Protein AF-A0A4Y2TSF0-F1 (afdb_monomer_lite)

Sequence (89 aa):
MTENGSLFLSCTCESLEYEEHYITQQVDHFGFSTDKTYEQRYLANYKYYNPENGSIFFYTGNEGGIEVFVNNTADVPRSLDNSDNRIEN

InterPro domains:
  IPR008758 Peptidase S28 [PF05577] (25-68)
  IPR029058 Alpha/Beta hydrolase fold [G3DSA:3.40.50.1820] (15-82)

Foldseek 3Di:
DDDDDDPPPPPPPPQQDKDKDWDWDAPDPPDPPDRDIDTDIDIDDCPPADPPDGDDDDDDDDPDDPSVCSSPVPPPDPPPPPPCPPDDD

pLDDT: mean 72.15, std 22.22, range [34.56, 98.31]

Organism: Araneus ventricosus (NCBI:txid182803)

Radius of gyration: 21.7 Å; chains: 1; bounding box: 76×20×52 Å

Structure (mmCIF, N/CA/C/O backbone):
data_AF-A0A4Y2TSF0-F1
#
_entry.id   AF-A0A4Y2TSF0-F1
#
loop_
_atom_site.group_PDB
_atom_site.id
_atom_site.type_symbol
_atom_site.label_atom_id
_atom_site.label_alt_id
_atom_site.label_comp_id
_atom_site.label_asym_id
_atom_site.label_entity_id
_atom_site.label_seq_id
_atom_site.pdbx_PDB_ins_code
_atom_site.Cartn_x
_atom_site.Cartn_y
_atom_site.Cartn_z
_atom_site.occupancy
_atom_site.B_iso_or_equiv
_atom_site.auth_seq_id
_atom_site.auth_comp_id
_atom_site.auth_asym_id
_atom_site.auth_atom_id
_atom_site.pdbx_PDB_model_num
ATOM 1 N N . MET A 1 1 ? 58.224 8.071 -11.265 1.00 38.84 1 MET A N 1
ATOM 2 C CA . MET A 1 1 ? 57.014 8.654 -10.659 1.00 38.84 1 MET A CA 1
ATOM 3 C C . MET A 1 1 ? 56.008 8.808 -11.780 1.00 38.84 1 MET A C 1
ATOM 5 O O . MET A 1 1 ? 56.140 9.731 -12.567 1.00 38.84 1 MET A O 1
ATOM 9 N N . THR A 1 2 ? 55.097 7.858 -11.921 1.00 34.56 2 THR A N 1
ATOM 10 C CA . THR A 1 2 ? 53.937 7.971 -12.809 1.00 34.56 2 THR A CA 1
ATOM 11 C C . THR A 1 2 ? 52.793 7.291 -12.074 1.00 34.56 2 THR A C 1
ATOM 13 O O . THR A 1 2 ? 52.878 6.110 -11.738 1.00 34.56 2 THR A O 1
ATOM 16 N N . GLU A 1 3 ? 51.805 8.097 -11.696 1.00 41.88 3 GLU A N 1
ATOM 17 C CA . GLU A 1 3 ? 50.604 7.690 -10.975 1.00 41.88 3 GLU A CA 1
ATOM 18 C C . GLU A 1 3 ? 49.746 6.793 -11.869 1.00 41.88 3 GLU A C 1
ATOM 20 O O . GLU A 1 3 ? 49.331 7.187 -12.958 1.00 41.88 3 GLU A O 1
ATOM 25 N N . ASN A 1 4 ? 49.470 5.579 -11.397 1.00 43.97 4 ASN A N 1
ATOM 26 C CA . ASN A 1 4 ? 48.434 4.732 -11.966 1.00 43.97 4 ASN A CA 1
ATOM 27 C C . ASN A 1 4 ? 47.086 5.268 -11.474 1.00 43.97 4 ASN A C 1
ATOM 29 O O . ASN A 1 4 ? 46.701 5.032 -10.328 1.00 43.97 4 ASN A O 1
ATOM 33 N N . GLY A 1 5 ? 46.399 6.026 -12.329 1.00 41.59 5 GLY A N 1
ATOM 34 C CA . GLY A 1 5 ? 45.043 6.502 -12.079 1.00 41.59 5 GLY A CA 1
ATOM 35 C C . GLY A 1 5 ? 44.092 5.321 -11.903 1.00 41.59 5 GLY A C 1
ATOM 36 O O . GLY A 1 5 ? 43.771 4.620 -12.859 1.00 41.59 5 GLY A O 1
ATOM 37 N N . SER A 1 6 ? 43.666 5.095 -10.662 1.00 51.53 6 SER A N 1
ATOM 38 C CA . SER A 1 6 ? 42.603 4.157 -10.317 1.00 51.53 6 SER A CA 1
ATOM 39 C C . SER A 1 6 ? 41.297 4.628 -10.960 1.00 51.53 6 SER A C 1
ATOM 41 O O . SER A 1 6 ? 40.736 5.643 -10.544 1.00 51.53 6 SER A O 1
ATOM 43 N N . LEU A 1 7 ? 40.802 3.903 -11.968 1.00 45.75 7 LEU A N 1
ATOM 44 C CA . LEU A 1 7 ? 39.409 4.021 -12.389 1.00 45.75 7 LEU A CA 1
ATOM 45 C C . LEU A 1 7 ? 38.551 3.375 -11.296 1.00 45.75 7 LEU A C 1
ATOM 47 O O . LEU A 1 7 ? 38.319 2.168 -11.289 1.00 45.75 7 LEU A O 1
ATOM 51 N N . PHE A 1 8 ? 38.094 4.184 -10.344 1.00 44.53 8 PHE A N 1
ATOM 52 C CA . PHE A 1 8 ? 36.997 3.782 -9.479 1.00 44.53 8 PHE A CA 1
ATOM 53 C C . PHE A 1 8 ? 35.735 3.718 -10.340 1.00 44.53 8 PHE A C 1
ATOM 55 O O . PHE A 1 8 ? 35.121 4.741 -10.638 1.00 44.53 8 PHE A O 1
ATOM 62 N N . LEU A 1 9 ? 35.356 2.508 -10.759 1.00 42.88 9 LEU A N 1
ATOM 63 C CA . LEU A 1 9 ? 34.003 2.243 -11.230 1.00 42.88 9 LEU A CA 1
ATOM 64 C C . LEU A 1 9 ? 33.088 2.393 -10.008 1.00 42.88 9 LEU A C 1
ATOM 66 O O . LEU A 1 9 ? 32.879 1.460 -9.234 1.00 42.88 9 LEU A O 1
ATOM 70 N N . SER A 1 10 ? 32.610 3.614 -9.782 1.00 46.34 10 SER A N 1
ATOM 71 C CA . SER A 1 10 ? 31.501 3.863 -8.875 1.00 46.34 10 SER A CA 1
ATOM 72 C C . SER A 1 10 ? 30.292 3.148 -9.467 1.00 46.34 10 SER A C 1
ATOM 74 O O . SER A 1 10 ? 29.641 3.673 -10.367 1.00 46.34 10 SER A O 1
ATOM 76 N N . CYS A 1 11 ? 30.014 1.934 -8.993 1.00 38.69 11 CYS A N 1
ATOM 77 C CA . CYS A 1 11 ? 28.724 1.302 -9.204 1.00 38.69 11 CYS A CA 1
ATOM 78 C C . CYS A 1 11 ? 27.708 2.135 -8.424 1.00 38.69 11 CYS A C 1
ATOM 80 O O . CYS A 1 11 ? 27.463 1.904 -7.241 1.00 38.69 11 CYS A O 1
ATOM 82 N N . THR A 1 12 ? 27.169 3.172 -9.057 1.00 45.19 12 THR A N 1
ATOM 83 C CA . THR A 1 12 ? 25.927 3.759 -8.582 1.00 45.19 12 THR A CA 1
ATOM 84 C C . THR A 1 12 ? 24.870 2.699 -8.835 1.00 45.19 12 THR A C 1
ATOM 86 O O . THR A 1 12 ? 24.428 2.510 -9.969 1.00 45.19 12 THR A O 1
ATOM 89 N N . CYS A 1 13 ? 24.518 1.958 -7.786 1.00 45.09 13 CYS A N 1
ATOM 90 C CA . CYS A 1 13 ? 23.227 1.300 -7.737 1.00 45.09 13 CYS A CA 1
ATOM 91 C C . CYS A 1 13 ? 22.216 2.443 -7.846 1.00 45.09 13 CYS A C 1
ATOM 93 O O . CYS A 1 13 ? 22.069 3.221 -6.904 1.00 45.09 13 CYS A O 1
ATOM 95 N N . GLU A 1 14 ? 21.662 2.657 -9.040 1.00 53.44 14 GLU A N 1
ATOM 96 C CA . GLU A 1 14 ? 20.568 3.601 -9.228 1.00 53.44 14 GLU A CA 1
ATOM 97 C C . GLU A 1 14 ? 19.461 3.124 -8.293 1.00 53.44 14 GLU A C 1
ATOM 99 O O . GLU A 1 14 ? 18.865 2.069 -8.515 1.00 53.44 14 GLU A O 1
ATOM 104 N N . SER A 1 15 ? 19.260 3.843 -7.189 1.00 58.97 15 SER A N 1
ATOM 105 C CA . SER A 1 15 ? 18.145 3.576 -6.296 1.00 58.97 15 SER A CA 1
ATOM 106 C C . SER A 1 15 ? 16.887 3.663 -7.140 1.00 58.97 15 SER A C 1
ATOM 108 O O . SER A 1 15 ? 16.673 4.688 -7.792 1.00 58.97 15 SER A O 1
ATOM 110 N N . LEU A 1 16 ? 16.083 2.601 -7.159 1.00 64.00 16 LEU A N 1
ATOM 111 C CA . LEU A 1 16 ? 14.810 2.641 -7.858 1.00 64.00 16 LEU A CA 1
ATOM 112 C C . LEU A 1 16 ? 14.024 3.835 -7.309 1.00 64.00 16 LEU A C 1
ATOM 114 O O . LEU A 1 16 ? 13.760 3.899 -6.110 1.00 64.00 16 LEU A O 1
ATOM 118 N N . GLU A 1 17 ? 13.694 4.799 -8.160 1.00 78.88 17 GLU A N 1
ATOM 119 C CA . GLU A 1 17 ? 12.857 5.920 -7.745 1.00 78.88 17 GLU A CA 1
ATOM 120 C C . GLU A 1 17 ? 11.433 5.397 -7.561 1.00 78.88 17 GLU A C 1
ATOM 122 O O . GLU A 1 17 ? 10.882 4.767 -8.460 1.00 78.88 17 GLU A O 1
ATOM 127 N N . TYR A 1 18 ? 10.827 5.613 -6.402 1.00 86.31 18 TYR A N 1
ATOM 128 C CA . TYR A 1 18 ? 9.439 5.244 -6.149 1.00 86.31 18 TYR A CA 1
ATOM 129 C C . TYR A 1 18 ? 8.758 6.317 -5.312 1.00 86.31 18 TYR A C 1
ATOM 131 O O . TYR A 1 18 ? 9.396 7.044 -4.550 1.00 86.31 18 TYR A O 1
ATOM 139 N N . GLU A 1 19 ? 7.442 6.379 -5.442 1.00 89.69 19 GLU A N 1
ATOM 140 C CA . GLU A 1 19 ? 6.580 7.200 -4.612 1.00 89.69 19 GLU A CA 1
ATOM 141 C C . GLU A 1 19 ? 6.008 6.345 -3.480 1.00 89.69 19 GLU A C 1
ATOM 143 O O . GLU A 1 19 ? 5.566 5.212 -3.691 1.00 89.69 19 GLU A O 1
ATOM 148 N N . GLU A 1 20 ? 6.046 6.883 -2.263 1.00 92.00 20 GLU A N 1
ATOM 149 C CA . GLU A 1 20 ? 5.405 6.277 -1.103 1.00 92.00 20 GLU A CA 1
ATOM 150 C C . GLU A 1 20 ? 3.971 6.794 -0.978 1.00 92.00 20 GLU A C 1
ATOM 152 O O . GLU A 1 20 ? 3.714 8.000 -0.994 1.00 92.00 20 GLU A O 1
ATOM 157 N N . HIS A 1 21 ? 3.036 5.867 -0.818 1.00 95.19 21 HIS A N 1
ATOM 158 C CA . HIS A 1 21 ? 1.622 6.156 -0.674 1.00 95.19 21 HIS A CA 1
ATOM 159 C C . HIS A 1 21 ? 1.008 5.324 0.454 1.00 95.19 21 HIS A C 1
ATOM 161 O O . HIS A 1 21 ? 1.587 4.350 0.942 1.00 95.19 21 HIS A O 1
ATOM 167 N N . TYR A 1 22 ? -0.206 5.705 0.842 1.00 96.75 22 TYR A N 1
ATOM 168 C CA . TYR A 1 22 ? -0.981 5.039 1.878 1.00 96.75 22 TYR A CA 1
ATOM 169 C C . TYR A 1 22 ? -2.399 4.789 1.375 1.00 96.75 22 TYR A C 1
ATOM 171 O O . TYR A 1 22 ? -2.974 5.619 0.666 1.00 96.75 22 TYR A O 1
ATOM 179 N N . ILE A 1 23 ? -2.937 3.618 1.703 1.00 97.38 23 ILE A N 1
ATOM 180 C CA . ILE A 1 23 ? -4.334 3.270 1.468 1.00 97.38 23 ILE A CA 1
ATOM 181 C C . ILE A 1 23 ? -4.980 2.877 2.791 1.00 97.38 23 ILE A C 1
ATOM 183 O O . ILE A 1 23 ? -4.494 1.996 3.502 1.00 97.38 23 ILE A O 1
ATOM 187 N N . THR A 1 24 ? -6.101 3.516 3.110 1.00 98.31 24 THR A N 1
ATOM 188 C CA . THR A 1 24 ? -6.896 3.169 4.285 1.00 98.31 24 THR A CA 1
ATOM 189 C C . THR A 1 24 ? -7.493 1.770 4.117 1.00 98.31 24 THR A C 1
ATOM 191 O O . THR A 1 24 ? -8.204 1.496 3.147 1.00 98.31 24 THR A O 1
ATOM 194 N N . GLN A 1 25 ? -7.224 0.883 5.072 1.00 97.81 25 GLN A N 1
ATOM 195 C CA . GLN A 1 25 ? -7.729 -0.491 5.118 1.00 97.81 25 GLN A CA 1
ATOM 196 C C . GLN A 1 25 ? -8.468 -0.752 6.426 1.00 97.81 25 GLN A C 1
ATOM 198 O O . GLN A 1 25 ? -8.213 -0.097 7.439 1.00 97.81 25 GLN A O 1
ATOM 203 N N . GLN A 1 26 ? -9.389 -1.715 6.411 1.00 97.56 26 GLN A N 1
ATOM 204 C CA . GLN A 1 26 ? -10.083 -2.144 7.623 1.00 97.56 26 GLN A CA 1
ATOM 205 C C . GLN A 1 26 ? -9.137 -2.962 8.503 1.00 97.56 26 GLN A C 1
ATOM 207 O O . GLN A 1 26 ? -8.330 -3.746 8.014 1.00 97.56 26 GLN A O 1
ATOM 212 N N . VAL A 1 27 ? -9.234 -2.796 9.820 1.00 96.31 27 VAL A N 1
ATOM 213 C CA . VAL A 1 27 ? -8.443 -3.610 10.758 1.00 96.31 27 VAL A CA 1
ATOM 214 C C . VAL A 1 27 ? -8.927 -5.062 10.774 1.00 96.31 27 VAL A C 1
ATOM 216 O O . VAL A 1 27 ? -8.122 -5.976 10.925 1.00 96.31 27 VAL A O 1
ATOM 219 N N . ASP A 1 28 ? -10.232 -5.278 10.608 1.00 95.88 28 ASP A N 1
ATOM 220 C CA . ASP A 1 28 ? -10.852 -6.599 10.563 1.00 95.88 28 ASP A CA 1
ATOM 221 C C . ASP A 1 28 ? -11.736 -6.695 9.317 1.00 95.88 28 ASP A C 1
ATOM 223 O O . ASP A 1 28 ? -12.677 -5.927 9.155 1.00 95.88 28 ASP A O 1
ATOM 227 N N . HIS A 1 29 ? -11.404 -7.619 8.417 1.00 95.69 29 HIS A N 1
ATOM 228 C CA . HIS A 1 29 ? -12.149 -7.846 7.176 1.00 95.69 29 HIS A CA 1
ATOM 229 C C . HIS A 1 29 ? -13.185 -8.975 7.297 1.00 95.69 29 HIS A C 1
ATOM 231 O O . HIS A 1 29 ? -13.966 -9.189 6.369 1.00 95.69 29 HIS A O 1
ATOM 237 N N . PHE A 1 30 ? -13.170 -9.729 8.400 1.00 96.12 30 PHE A N 1
ATOM 238 C CA . PHE A 1 30 ? -14.010 -10.915 8.596 1.00 96.12 30 PHE A CA 1
ATOM 239 C C . PHE A 1 30 ? -15.079 -10.697 9.672 1.00 96.12 30 PHE A C 1
ATOM 241 O O . PHE A 1 30 ? -16.138 -11.326 9.627 1.00 96.12 30 PHE A O 1
ATOM 248 N N . GLY A 1 31 ? -14.808 -9.819 10.638 1.00 91.12 31 GLY A N 1
ATOM 249 C CA . GLY A 1 31 ? -15.759 -9.348 11.636 1.00 91.12 31 GLY A CA 1
ATOM 250 C C . GLY A 1 31 ? -16.489 -8.074 11.205 1.00 91.12 31 GLY A C 1
ATOM 251 O O . GLY A 1 31 ? -15.964 -7.250 10.470 1.00 91.12 31 GLY A O 1
ATOM 252 N N . PHE A 1 32 ? -17.712 -7.894 11.710 1.00 91.94 32 PHE A N 1
ATOM 253 C CA . PHE A 1 32 ? -18.552 -6.708 11.460 1.00 91.94 32 PHE A CA 1
ATOM 254 C C . PHE A 1 32 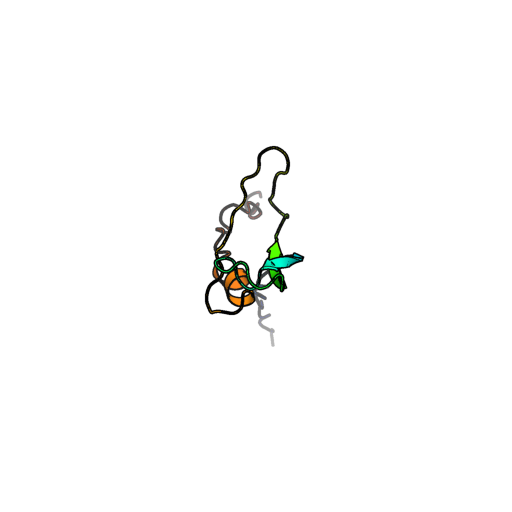? -18.730 -5.836 12.715 1.00 91.94 32 PHE A C 1
ATOM 256 O O . PHE A 1 32 ? -19.652 -5.032 12.804 1.00 91.94 32 PHE A O 1
ATOM 263 N N . SER A 1 33 ? -17.914 -6.060 13.746 1.00 93.06 33 SER A N 1
ATOM 264 C CA . SER A 1 33 ? -18.074 -5.441 15.069 1.00 93.06 33 SER A CA 1
ATOM 265 C C . SER A 1 33 ? -17.280 -4.146 15.249 1.00 93.06 33 SER A C 1
ATOM 267 O O . SER A 1 33 ? -17.449 -3.466 16.262 1.00 93.06 33 SER A O 1
ATOM 269 N N . THR A 1 34 ? -16.390 -3.817 14.313 1.00 92.44 34 THR A N 1
ATOM 270 C CA . THR A 1 34 ? -15.463 -2.691 14.416 1.00 92.44 34 THR A CA 1
ATOM 271 C C . THR A 1 34 ? -15.255 -2.037 13.057 1.00 92.44 34 THR A C 1
ATOM 273 O O . THR A 1 34 ? -14.852 -2.700 12.114 1.00 92.44 34 THR A O 1
ATOM 276 N N . ASP A 1 35 ? -15.412 -0.715 12.999 1.00 94.62 35 ASP A N 1
ATOM 277 C CA . ASP A 1 35 ? -15.143 0.093 11.796 1.00 94.62 35 ASP A CA 1
ATOM 278 C C . ASP A 1 35 ? -13.742 0.732 11.830 1.00 94.62 35 ASP A C 1
ATOM 280 O O . ASP A 1 35 ? -13.468 1.741 11.180 1.00 94.62 35 ASP A O 1
ATOM 284 N N . LYS A 1 36 ? -12.843 0.198 12.665 1.00 97.56 36 LYS A N 1
ATOM 285 C CA . LYS A 1 36 ? -11.474 0.711 12.792 1.00 97.56 36 LYS A CA 1
ATOM 286 C C . LYS A 1 36 ? -10.692 0.498 11.503 1.00 97.56 36 LYS A C 1
ATOM 288 O O . LYS A 1 36 ? -10.757 -0.569 10.892 1.00 97.56 36 LYS A O 1
ATOM 293 N N . THR A 1 37 ? -9.866 1.482 11.175 1.00 98.19 37 THR A N 1
ATOM 294 C CA . THR A 1 37 ? -8.998 1.467 10.002 1.00 98.19 37 THR A CA 1
ATOM 295 C C . THR A 1 37 ? -7.535 1.692 10.368 1.00 98.19 37 THR A C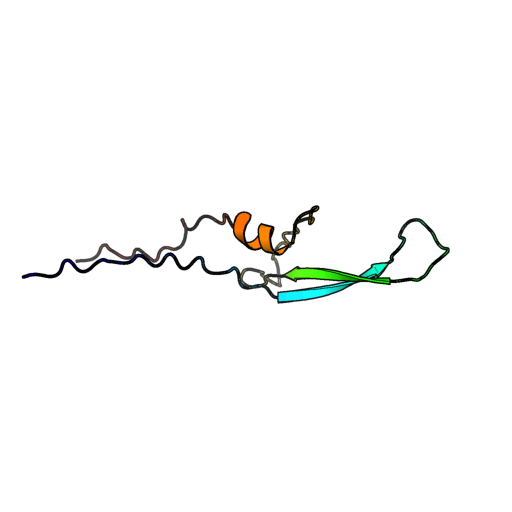 1
ATOM 297 O O . THR A 1 37 ? -7.207 2.111 11.482 1.00 98.19 37 THR A O 1
ATOM 300 N N . TYR A 1 38 ? -6.654 1.392 9.420 1.00 97.75 38 TYR A N 1
ATOM 301 C CA . TYR A 1 38 ? -5.240 1.742 9.467 1.00 97.75 38 TYR A CA 1
ATOM 302 C C . TYR A 1 38 ? -4.748 2.144 8.073 1.00 97.75 38 TYR A C 1
ATOM 304 O O . TYR A 1 38 ? -5.351 1.784 7.062 1.00 97.75 38 TYR A O 1
ATOM 312 N N . GLU A 1 39 ? -3.644 2.884 8.027 1.00 98.00 39 GLU A N 1
ATOM 313 C CA . GLU A 1 39 ? -3.010 3.308 6.779 1.00 98.00 39 GLU A CA 1
ATOM 314 C C . GLU A 1 39 ? -1.994 2.254 6.328 1.00 98.00 39 GLU A C 1
ATOM 316 O O . GLU A 1 39 ? -0.896 2.147 6.879 1.00 98.00 39 GLU A O 1
ATOM 321 N N . GLN A 1 40 ? -2.358 1.450 5.327 1.00 96.31 40 GLN A N 1
ATOM 322 C CA . GLN A 1 40 ? -1.449 0.481 4.726 1.00 96.31 40 GLN A CA 1
ATOM 323 C C . GLN A 1 40 ? -0.521 1.199 3.740 1.00 96.31 40 GLN A C 1
ATOM 325 O O . GLN A 1 40 ? -0.961 1.722 2.716 1.00 96.31 40 GLN A O 1
ATOM 330 N N . ARG A 1 41 ? 0.779 1.201 4.041 1.00 94.31 41 ARG A N 1
ATOM 331 C CA . ARG A 1 41 ? 1.818 1.758 3.167 1.00 94.31 41 ARG A CA 1
ATOM 332 C C . ARG A 1 41 ? 2.017 0.892 1.921 1.00 94.31 41 ARG A C 1
ATOM 334 O O . ARG A 1 41 ? 2.090 -0.333 2.029 1.00 94.31 41 ARG A O 1
ATOM 341 N N . TYR A 1 42 ? 2.182 1.522 0.762 1.00 91.88 42 TYR A N 1
ATOM 342 C CA . TYR A 1 42 ? 2.617 0.877 -0.478 1.00 91.88 42 TYR A CA 1
ATOM 343 C C . TYR A 1 42 ? 3.545 1.798 -1.275 1.00 91.88 42 TYR A C 1
ATOM 345 O O . TYR A 1 42 ? 3.537 3.014 -1.093 1.00 91.88 42 TYR A O 1
ATOM 353 N N . LEU A 1 43 ? 4.359 1.204 -2.148 1.00 91.25 43 LEU A N 1
ATOM 354 C CA . LEU A 1 43 ? 5.277 1.928 -3.022 1.00 91.25 43 LEU A CA 1
ATOM 355 C C . LEU A 1 43 ? 4.828 1.770 -4.474 1.00 91.25 43 LEU A C 1
ATOM 357 O O . LEU A 1 43 ? 4.446 0.670 -4.881 1.00 91.25 43 LEU A O 1
ATOM 361 N N . ALA A 1 44 ? 4.890 2.847 -5.250 1.00 90.38 44 ALA A N 1
ATOM 362 C CA . ALA A 1 44 ? 4.553 2.840 -6.668 1.00 90.38 44 ALA A CA 1
ATOM 363 C C . ALA A 1 44 ? 5.689 3.430 -7.508 1.00 90.38 44 ALA A C 1
ATOM 365 O O . ALA A 1 44 ? 6.319 4.415 -7.132 1.00 90.38 44 ALA A O 1
ATOM 366 N N . ASN A 1 45 ? 5.938 2.834 -8.673 1.00 88.81 45 ASN A N 1
ATOM 367 C CA . ASN A 1 45 ? 6.806 3.400 -9.697 1.00 88.81 45 ASN A CA 1
ATOM 368 C C . ASN A 1 45 ? 6.011 3.517 -10.997 1.00 88.81 45 ASN A C 1
ATOM 370 O O . ASN A 1 45 ? 5.492 2.525 -11.507 1.00 88.81 45 ASN A O 1
ATOM 374 N N . TYR A 1 46 ? 5.959 4.730 -11.541 1.00 88.69 46 TYR A N 1
ATOM 375 C CA . TYR A 1 46 ? 5.243 5.022 -12.782 1.00 88.69 46 TYR A CA 1
ATOM 376 C C . TYR A 1 46 ? 6.178 5.231 -13.981 1.00 88.69 46 TYR A C 1
ATOM 378 O O . TYR A 1 46 ? 5.695 5.460 -15.086 1.00 88.69 46 TYR A O 1
ATOM 386 N N . LYS A 1 47 ? 7.506 5.121 -13.800 1.00 88.50 47 LYS A N 1
ATOM 387 C CA . LYS A 1 47 ? 8.527 5.474 -14.809 1.00 88.50 47 LYS A CA 1
ATOM 388 C C . LYS A 1 47 ? 8.302 4.788 -16.159 1.00 88.50 47 LYS A C 1
ATOM 390 O O . LYS A 1 47 ? 8.544 5.394 -17.197 1.00 88.50 47 LYS A O 1
ATOM 395 N N . TYR A 1 48 ? 7.837 3.540 -16.139 1.00 87.12 48 TYR A N 1
ATOM 396 C CA . TYR A 1 48 ? 7.593 2.734 -17.342 1.00 87.12 48 TYR A CA 1
ATOM 397 C C . TYR A 1 48 ? 6.116 2.377 -17.548 1.00 87.12 48 TYR A C 1
ATOM 399 O O . TYR A 1 48 ? 5.787 1.575 -18.423 1.00 87.12 48 TYR A O 1
ATOM 407 N N . TYR A 1 49 ? 5.217 2.939 -16.741 1.00 90.25 49 TYR A N 1
ATOM 408 C CA . TYR A 1 49 ? 3.793 2.652 -16.841 1.00 90.25 49 TYR A CA 1
ATOM 409 C C . TYR A 1 49 ? 3.170 3.411 -18.021 1.00 90.25 49 TYR A C 1
ATOM 411 O O . TYR A 1 49 ? 3.334 4.623 -18.151 1.00 90.25 49 TYR A O 1
ATOM 419 N N . ASN A 1 50 ? 2.426 2.701 -18.875 1.00 92.81 50 ASN A N 1
ATOM 420 C CA . ASN A 1 50 ? 1.607 3.312 -19.920 1.00 92.81 50 ASN A CA 1
ATOM 421 C C . ASN A 1 50 ? 0.152 3.438 -19.421 1.00 92.81 50 ASN A C 1
ATOM 423 O O . ASN A 1 50 ? -0.479 2.408 -19.184 1.00 92.81 50 ASN A O 1
ATOM 427 N N . PRO A 1 51 ? -0.411 4.652 -19.301 1.00 92.38 51 PRO A N 1
ATOM 428 C CA . PRO A 1 51 ? -1.764 4.844 -18.779 1.00 92.38 51 PRO A CA 1
ATOM 429 C C . PRO A 1 51 ? -2.888 4.357 -19.707 1.00 92.38 51 PRO A C 1
ATOM 431 O O . PRO A 1 51 ? -3.998 4.144 -19.228 1.00 92.38 51 PRO A O 1
ATOM 434 N N . GLU A 1 52 ? -2.636 4.177 -21.007 1.00 94.12 52 GLU A N 1
ATOM 435 C CA . GLU A 1 52 ? -3.657 3.756 -21.978 1.00 94.12 52 GLU A CA 1
ATOM 436 C C . GLU A 1 52 ? -3.737 2.231 -22.141 1.00 94.12 52 GLU A C 1
ATOM 438 O O . GLU A 1 52 ? -4.813 1.702 -22.413 1.00 94.12 52 GLU A O 1
ATOM 443 N N . ASN A 1 53 ? -2.614 1.513 -22.001 1.00 93.25 53 ASN A N 1
ATOM 444 C CA . ASN A 1 53 ? -2.559 0.062 -22.246 1.00 93.25 53 ASN A CA 1
ATOM 445 C C . ASN A 1 53 ? -1.451 -0.676 -21.459 1.00 93.25 53 ASN A C 1
ATOM 447 O O . ASN A 1 53 ? -0.954 -1.719 -21.886 1.00 93.25 53 ASN A O 1
ATOM 451 N N . GLY A 1 54 ? -0.991 -0.108 -20.343 1.00 89.19 54 GLY A N 1
ATOM 452 C CA . GLY A 1 54 ? 0.014 -0.715 -19.469 1.00 89.19 54 GLY A CA 1
ATOM 453 C C . GLY A 1 54 ? -0.584 -1.749 -18.514 1.00 89.19 54 GLY A C 1
ATOM 454 O O . GLY A 1 54 ? -1.744 -1.664 -18.122 1.00 89.19 54 GLY A O 1
ATOM 455 N N . SER A 1 55 ? 0.222 -2.732 -18.111 1.00 92.25 55 SER A N 1
ATOM 456 C CA . SER A 1 55 ? -0.146 -3.691 -17.059 1.00 92.25 55 SER A CA 1
ATOM 457 C C . SER A 1 55 ? 0.348 -3.221 -15.691 1.00 92.25 55 SER A C 1
ATOM 459 O O . SER A 1 55 ? 1.388 -2.571 -15.595 1.00 92.25 55 SER A O 1
ATOM 461 N N . ILE A 1 56 ? -0.371 -3.591 -14.631 1.00 92.44 56 ILE A N 1
ATOM 462 C CA . ILE A 1 56 ? 0.055 -3.355 -13.248 1.00 92.44 56 ILE A CA 1
ATOM 463 C C . ILE A 1 56 ? 0.813 -4.586 -12.761 1.00 92.44 56 ILE A C 1
ATOM 465 O O . ILE A 1 56 ? 0.269 -5.691 -12.752 1.00 92.44 56 ILE A O 1
ATOM 469 N N . PHE A 1 57 ? 2.059 -4.396 -12.337 1.00 89.50 57 PHE A N 1
ATOM 470 C CA . PHE A 1 57 ? 2.830 -5.437 -11.663 1.00 89.50 57 PHE A CA 1
ATOM 471 C C . PHE A 1 57 ? 2.708 -5.230 -10.159 1.00 89.50 57 PHE A C 1
ATOM 473 O O . PHE A 1 57 ? 3.124 -4.204 -9.627 1.00 89.50 57 PHE A O 1
ATOM 480 N N . PHE A 1 58 ? 2.093 -6.199 -9.485 1.00 90.56 58 PHE A N 1
ATOM 481 C CA . PHE A 1 58 ? 1.748 -6.096 -8.074 1.00 90.56 58 PHE A CA 1
ATOM 482 C C . PHE A 1 58 ? 2.513 -7.137 -7.263 1.00 90.56 58 PHE A C 1
ATOM 484 O O . PHE A 1 58 ? 2.269 -8.337 -7.387 1.00 90.56 58 PHE A O 1
ATOM 491 N N . TYR A 1 59 ? 3.439 -6.671 -6.429 1.00 89.12 59 TYR A N 1
ATOM 492 C CA . TYR A 1 59 ? 4.145 -7.521 -5.480 1.00 89.12 59 TYR A CA 1
ATOM 493 C C . TYR A 1 59 ? 3.377 -7.581 -4.160 1.00 89.12 59 TYR A C 1
ATOM 495 O O . TYR A 1 59 ? 3.148 -6.561 -3.509 1.00 89.12 59 TYR A O 1
ATOM 503 N N . THR A 1 60 ? 2.997 -8.786 -3.745 1.00 89.31 60 THR A N 1
ATOM 504 C CA . THR A 1 60 ? 2.376 -9.022 -2.441 1.00 89.31 60 THR A CA 1
ATOM 505 C C . THR A 1 60 ? 3.465 -9.034 -1.373 1.00 89.31 60 THR A C 1
ATOM 507 O O . THR A 1 60 ? 4.192 -10.021 -1.255 1.00 89.31 60 THR A O 1
ATOM 510 N N . GLY A 1 61 ? 3.592 -7.932 -0.629 1.00 84.94 61 GLY A N 1
ATOM 511 C CA . GLY A 1 61 ? 4.553 -7.800 0.469 1.00 84.94 61 GLY A CA 1
ATOM 512 C C . GLY A 1 61 ? 4.543 -9.002 1.421 1.00 84.94 61 GLY A C 1
ATOM 513 O O . GLY A 1 61 ? 3.515 -9.651 1.609 1.00 84.94 61 GLY A O 1
ATOM 514 N N . ASN A 1 62 ? 5.700 -9.293 2.010 1.00 83.31 62 ASN A N 1
ATOM 515 C CA . ASN A 1 62 ? 5.889 -10.373 2.976 1.00 83.31 62 ASN A CA 1
ATOM 516 C C . ASN A 1 62 ? 6.328 -9.791 4.336 1.00 83.31 62 ASN A C 1
ATOM 518 O O . ASN A 1 62 ? 6.135 -8.607 4.604 1.00 83.31 62 ASN A O 1
ATOM 522 N N . GLU A 1 63 ? 6.910 -10.611 5.206 1.00 85.50 63 GLU A N 1
ATOM 523 C CA . GLU A 1 63 ? 7.275 -10.256 6.582 1.00 85.50 63 GLU A CA 1
ATOM 524 C C . GLU A 1 63 ? 8.507 -9.333 6.695 1.00 85.50 63 GLU A C 1
ATOM 526 O O . GLU A 1 63 ? 8.877 -8.923 7.797 1.00 85.50 63 GLU A O 1
ATOM 531 N N . GLY A 1 64 ? 9.171 -9.026 5.576 1.00 72.75 64 GLY A N 1
ATOM 532 C CA . GLY A 1 64 ? 10.319 -8.124 5.515 1.00 72.75 64 GLY A CA 1
ATOM 533 C C . GLY A 1 64 ? 9.936 -6.669 5.229 1.00 72.75 64 GLY A C 1
ATOM 534 O O . GLY A 1 64 ? 8.882 -6.377 4.669 1.00 72.75 64 GLY A O 1
ATOM 535 N N . GLY A 1 65 ? 10.831 -5.736 5.571 1.00 70.62 65 GLY A N 1
ATOM 536 C CA . GLY A 1 65 ? 10.682 -4.330 5.184 1.00 70.62 65 GLY A CA 1
ATOM 537 C C . GLY A 1 65 ? 10.577 -4.181 3.663 1.00 70.62 65 GLY A C 1
ATOM 538 O O . GLY A 1 65 ? 11.349 -4.790 2.919 1.00 70.62 65 GLY A O 1
ATOM 539 N N . ILE A 1 66 ? 9.622 -3.372 3.198 1.00 62.34 66 ILE A N 1
ATOM 540 C CA . ILE A 1 66 ? 9.321 -3.206 1.768 1.00 62.34 66 ILE A CA 1
ATOM 541 C C . ILE A 1 66 ? 10.527 -2.666 0.978 1.00 62.34 66 ILE A C 1
ATOM 543 O O . ILE A 1 66 ? 10.698 -2.995 -0.197 1.00 62.34 66 ILE A O 1
ATOM 547 N N . GLU A 1 67 ? 11.415 -1.919 1.643 1.00 61.00 67 GLU A N 1
ATOM 548 C CA . GLU A 1 67 ? 12.630 -1.343 1.058 1.00 61.00 67 GLU A CA 1
ATOM 549 C C . GLU A 1 67 ? 13.625 -2.420 0.588 1.00 61.00 67 GLU A C 1
ATOM 551 O O . GLU A 1 67 ? 14.382 -2.211 -0.362 1.00 61.00 67 GLU A O 1
ATOM 556 N N . VAL A 1 68 ? 13.607 -3.602 1.215 1.00 55.25 68 VAL A N 1
ATOM 557 C CA . VAL A 1 68 ?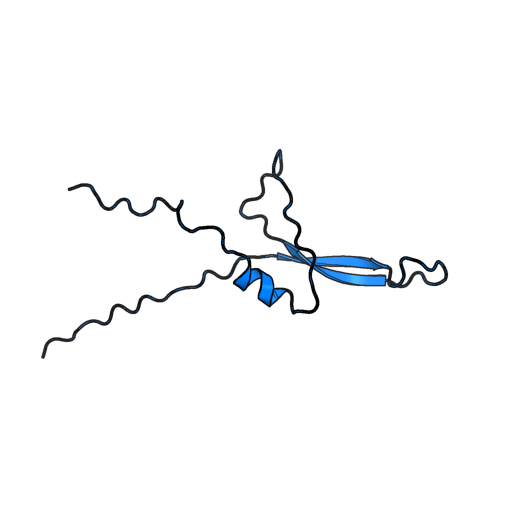 14.491 -4.722 0.858 1.00 55.25 68 VAL A CA 1
ATOM 558 C C . VAL A 1 68 ? 14.097 -5.327 -0.495 1.00 55.25 68 VAL A C 1
ATOM 560 O O . VAL A 1 68 ? 14.964 -5.825 -1.211 1.00 55.25 68 VAL A O 1
ATOM 563 N N . PHE A 1 69 ? 12.826 -5.251 -0.896 1.00 57.28 69 PHE A N 1
ATOM 564 C CA . PHE A 1 69 ? 12.349 -5.842 -2.154 1.00 57.28 69 PHE A CA 1
ATOM 565 C C . PHE A 1 69 ? 12.557 -4.930 -3.353 1.00 57.28 69 PHE A C 1
ATOM 567 O O . PHE A 1 69 ? 12.891 -5.418 -4.431 1.00 57.28 69 PHE A O 1
ATOM 574 N N . VAL A 1 70 ? 12.451 -3.616 -3.170 1.00 56.50 70 VAL A N 1
ATOM 575 C CA . VAL A 1 70 ? 12.749 -2.654 -4.239 1.00 56.50 70 VAL A CA 1
ATOM 576 C C . VAL A 1 70 ? 14.200 -2.795 -4.715 1.00 56.50 70 VAL A C 1
ATOM 578 O O . VAL A 1 70 ? 14.456 -2.789 -5.916 1.00 56.50 70 VAL A O 1
ATOM 581 N N . ASN A 1 71 ? 15.134 -3.014 -3.786 1.00 55.56 71 ASN A N 1
ATOM 582 C CA . ASN A 1 71 ? 16.558 -3.131 -4.102 1.00 55.56 71 ASN A CA 1
ATOM 583 C C . ASN A 1 71 ? 16.992 -4.526 -4.592 1.00 55.56 71 ASN A C 1
ATOM 585 O O . ASN A 1 71 ? 18.025 -4.624 -5.245 1.00 55.56 71 ASN A O 1
ATOM 589 N N . ASN A 1 72 ? 16.241 -5.596 -4.293 1.00 52.81 72 ASN A N 1
ATOM 590 C CA . ASN A 1 72 ? 16.637 -6.979 -4.624 1.00 52.81 72 ASN A CA 1
ATOM 591 C C . ASN A 1 72 ? 15.775 -7.664 -5.700 1.00 52.81 72 ASN A C 1
ATOM 593 O O . ASN A 1 72 ? 16.173 -8.707 -6.207 1.00 52.81 72 ASN A O 1
ATOM 597 N N . THR A 1 73 ? 14.602 -7.121 -6.048 1.00 48.34 73 THR A N 1
ATOM 598 C CA . THR A 1 73 ? 13.687 -7.728 -7.046 1.00 48.34 73 THR A CA 1
ATOM 599 C C . THR A 1 73 ? 13.700 -6.984 -8.382 1.00 48.34 73 THR A C 1
ATOM 601 O O . THR A 1 73 ? 13.098 -7.436 -9.352 1.00 48.34 73 THR A O 1
ATOM 604 N N . ALA A 1 74 ? 14.408 -5.855 -8.455 1.00 48.53 74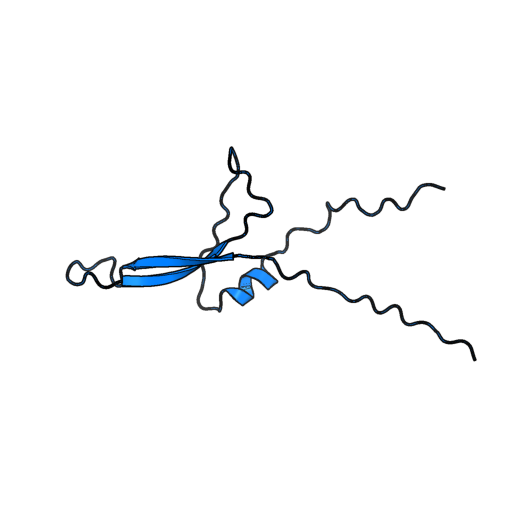 ALA A N 1
ATOM 605 C CA . ALA A 1 74 ? 14.633 -5.098 -9.679 1.00 48.53 74 ALA A CA 1
ATOM 606 C C . ALA A 1 74 ? 15.742 -5.724 -10.540 1.00 48.53 74 ALA A C 1
ATOM 608 O O . ALA A 1 74 ? 16.640 -5.035 -11.012 1.00 48.53 74 ALA A O 1
ATOM 609 N N . ASP A 1 75 ? 15.681 -7.036 -10.763 1.00 45.56 75 ASP A N 1
ATOM 610 C CA . ASP A 1 75 ? 16.515 -7.709 -11.760 1.00 45.56 75 ASP A CA 1
ATOM 611 C C . ASP A 1 75 ? 15.847 -7.570 -13.139 1.00 45.56 75 ASP A C 1
ATOM 613 O O . ASP A 1 75 ? 15.477 -8.543 -13.795 1.00 45.56 75 ASP A O 1
ATOM 617 N N . VAL A 1 76 ? 15.592 -6.322 -13.555 1.00 43.44 76 VAL A N 1
ATOM 618 C CA . VAL A 1 76 ? 15.235 -6.031 -14.946 1.00 43.44 76 VAL A CA 1
ATOM 619 C C . VAL A 1 76 ? 16.557 -6.002 -15.710 1.00 43.44 76 VAL A C 1
ATOM 621 O O . VAL A 1 76 ? 17.381 -5.124 -15.438 1.00 43.44 76 VAL A O 1
ATOM 624 N N . PRO A 1 77 ? 16.810 -6.944 -16.638 1.00 42.12 77 PRO A N 1
ATOM 625 C CA . PRO A 1 77 ? 18.106 -7.066 -17.282 1.00 42.12 77 PRO A CA 1
ATOM 626 C C . PRO A 1 77 ? 18.498 -5.760 -17.969 1.00 42.12 77 PRO A C 1
ATOM 628 O O . PRO A 1 77 ? 17.849 -5.307 -18.914 1.00 42.12 77 PRO A O 1
ATOM 631 N N . ARG A 1 78 ? 19.625 -5.191 -17.539 1.00 49.31 78 ARG A N 1
ATOM 632 C CA . ARG A 1 78 ? 20.360 -4.112 -18.216 1.00 49.31 78 ARG A CA 1
ATOM 633 C C . ARG A 1 78 ? 20.991 -4.606 -19.532 1.00 49.31 78 ARG A C 1
ATOM 635 O O . ARG A 1 78 ? 22.142 -4.306 -19.814 1.00 49.31 78 ARG A O 1
ATOM 642 N N . SER A 1 79 ? 20.291 -5.431 -20.309 1.00 41.03 79 SER A N 1
ATOM 643 C CA . SER A 1 79 ? 20.754 -5.947 -21.604 1.00 41.03 79 SER A CA 1
ATOM 644 C C . SER A 1 79 ? 20.104 -5.244 -22.799 1.00 41.03 79 SER A C 1
ATOM 646 O O . SER A 1 79 ? 20.406 -5.590 -23.936 1.00 41.03 79 SER A O 1
ATOM 648 N N . LEU A 1 80 ? 19.237 -4.250 -22.560 1.00 49.56 80 LEU A N 1
ATOM 649 C CA . LEU A 1 80 ? 18.576 -3.461 -23.610 1.00 49.56 80 LEU A CA 1
ATOM 650 C C . LEU A 1 80 ? 18.928 -1.964 -23.594 1.00 49.56 80 LEU A C 1
ATOM 652 O O . LEU A 1 80 ? 18.423 -1.226 -24.438 1.00 49.56 80 LEU A O 1
ATOM 656 N N . ASP A 1 81 ? 19.808 -1.507 -22.694 1.00 48.25 81 ASP A N 1
ATOM 657 C CA . ASP A 1 81 ? 20.407 -0.176 -22.836 1.00 48.25 81 ASP A CA 1
ATOM 658 C C . ASP A 1 81 ? 21.489 -0.240 -23.920 1.00 48.25 81 ASP A C 1
ATOM 660 O O . ASP A 1 81 ? 22.645 -0.579 -23.676 1.00 48.25 81 ASP A O 1
ATOM 664 N 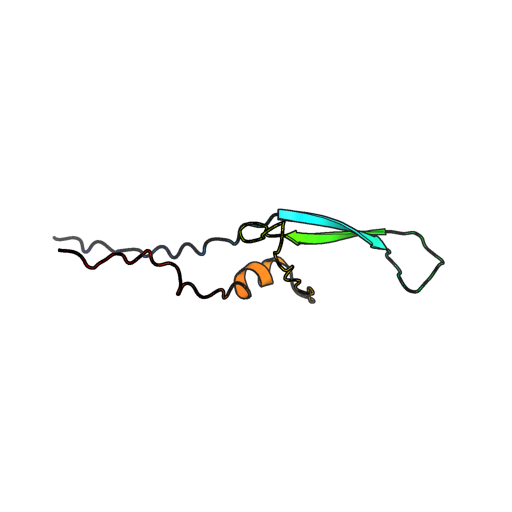N . ASN A 1 82 ? 21.070 0.028 -25.154 1.00 47.47 82 ASN A N 1
ATOM 665 C CA . ASN A 1 82 ? 21.932 0.157 -26.320 1.00 47.47 82 ASN A CA 1
ATOM 666 C C . ASN A 1 82 ? 22.666 1.513 -26.305 1.00 47.47 82 ASN A C 1
ATOM 668 O O . ASN A 1 82 ? 22.546 2.306 -27.240 1.00 47.47 82 ASN A O 1
ATOM 672 N N . SER A 1 83 ? 23.388 1.801 -25.221 1.00 48.69 83 SER A N 1
ATOM 673 C CA . SER A 1 83 ? 24.277 2.962 -25.104 1.00 48.69 83 SER A CA 1
ATOM 674 C C . SER A 1 83 ? 25.733 2.638 -25.462 1.00 48.69 83 SER A C 1
ATOM 676 O O . SER A 1 83 ? 26.553 3.550 -25.571 1.00 48.69 83 SER A O 1
ATOM 678 N N . ASP A 1 84 ? 26.049 1.376 -25.771 1.00 54.16 84 ASP A N 1
ATOM 679 C CA . ASP A 1 84 ? 27.354 0.964 -26.297 1.00 54.16 84 ASP A CA 1
ATOM 680 C C . ASP A 1 84 ? 27.440 1.195 -27.816 1.00 54.16 84 ASP A C 1
ATOM 682 O O . ASP A 1 84 ? 27.665 0.297 -28.627 1.00 54.16 84 ASP A O 1
ATOM 686 N N . ASN A 1 85 ? 27.290 2.457 -28.222 1.00 53.84 85 ASN A N 1
ATOM 687 C CA . ASN A 1 85 ? 27.610 2.899 -29.576 1.00 53.84 85 ASN A CA 1
ATOM 688 C C . ASN A 1 85 ? 29.133 3.084 -29.724 1.00 53.84 85 ASN A C 1
ATOM 690 O O . ASN A 1 85 ? 29.629 4.171 -30.025 1.00 53.84 85 ASN A O 1
ATOM 694 N N . ARG A 1 86 ? 29.895 2.021 -29.437 1.00 48.41 86 ARG A N 1
ATOM 695 C CA . ARG A 1 86 ? 31.364 2.014 -29.465 1.00 48.41 86 ARG A CA 1
ATOM 696 C C . ARG A 1 86 ? 31.921 1.127 -30.572 1.00 48.41 86 ARG A C 1
ATOM 698 O O . ARG A 1 86 ? 32.871 0.388 -30.352 1.00 48.41 86 ARG A O 1
ATOM 705 N N . ILE 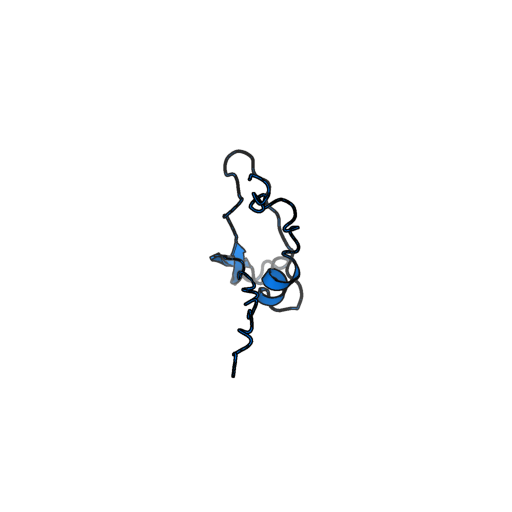A 1 87 ? 31.359 1.244 -31.771 1.00 51.50 87 ILE A N 1
ATOM 706 C CA . ILE A 1 87 ? 32.059 0.958 -33.026 1.00 51.50 87 ILE A CA 1
ATOM 707 C C . ILE A 1 87 ? 31.536 1.968 -34.044 1.00 51.50 87 ILE A C 1
ATOM 709 O O . ILE A 1 87 ? 30.469 1.724 -34.574 1.00 51.50 87 ILE A O 1
ATOM 713 N N . GLU A 1 88 ? 32.252 3.074 -34.275 1.00 46.78 88 GLU A N 1
ATOM 714 C CA . GLU A 1 88 ? 32.489 3.666 -35.604 1.00 46.78 88 GLU A CA 1
ATOM 715 C C . GLU A 1 88 ? 33.730 4.584 -35.540 1.00 46.78 88 GLU A C 1
ATOM 717 O O . GLU A 1 88 ? 33.763 5.549 -34.773 1.00 46.78 88 GLU A O 1
ATOM 722 N N . ASN A 1 89 ? 34.701 4.256 -36.406 1.00 38.28 89 ASN A N 1
ATOM 723 C CA . ASN A 1 89 ? 36.009 4.873 -36.709 1.00 38.28 89 ASN A CA 1
ATOM 724 C C . ASN A 1 89 ? 37.200 4.532 -35.803 1.00 38.28 89 ASN A C 1
ATOM 726 O O . ASN A 1 89 ? 37.423 5.212 -34.778 1.00 38.28 89 ASN A O 1
#

Secondary structure (DSSP, 8-state):
--------------PPP-EEEEEEEES-SS-SS---EEEEEEEE--TT--TTTPPP------SS-HHHHHHHS----TTS---------